Protein AF-A0A0P9CL71-F1 (afdb_monomer_lite)

Organism: NCBI:txid507754

pLDDT: mean 86.32, std 13.08, range [35.41, 97.75]

Radius of gyration: 14.25 Å; chains: 1; bounding box: 49×33×29 Å

Structure (mmCIF, N/CA/C/O backbone):
data_AF-A0A0P9CL71-F1
#
_entry.id   AF-A0A0P9CL71-F1
#
loop_
_atom_site.group_PDB
_atom_site.id
_atom_site.type_symbol
_atom_site.label_atom_id
_atom_site.label_alt_id
_atom_site.label_comp_id
_atom_site.label_asym_id
_atom_site.label_entity_id
_atom_site.label_seq_id
_atom_site.pdbx_PDB_ins_code
_atom_site.Cartn_x
_atom_site.Cartn_y
_atom_site.Cartn_z
_atom_site.occupancy
_atom_site.B_iso_or_equiv
_atom_site.auth_seq_id
_atom_site.auth_comp_id
_atom_site.auth_asym_id
_atom_site.auth_atom_id
_atom_site.pdbx_PDB_model_num
ATOM 1 N N . MET A 1 1 ? -34.242 3.258 6.862 1.00 45.97 1 MET A N 1
ATOM 2 C CA . MET A 1 1 ? -33.076 2.981 7.728 1.00 45.97 1 MET A CA 1
ATOM 3 C C . MET A 1 1 ? -32.015 2.271 6.907 1.00 45.97 1 MET A C 1
ATOM 5 O O . MET A 1 1 ? -32.294 1.187 6.418 1.00 45.97 1 MET A O 1
ATOM 9 N N . ASN A 1 2 ? -30.878 2.934 6.676 1.00 35.41 2 ASN A N 1
ATOM 10 C CA . ASN A 1 2 ? -29.517 2.375 6.681 1.00 35.41 2 ASN A CA 1
ATOM 11 C C . ASN A 1 2 ? -28.565 3.453 6.150 1.00 35.41 2 ASN A C 1
ATOM 13 O O . ASN A 1 2 ? -28.330 3.563 4.948 1.00 35.41 2 ASN A O 1
ATOM 17 N N . ASN A 1 3 ? -28.050 4.267 7.077 1.00 38.03 3 ASN A N 1
ATOM 18 C CA . ASN A 1 3 ? -26.877 5.102 6.848 1.00 38.03 3 ASN A CA 1
ATOM 19 C C . ASN A 1 3 ? -25.721 4.172 6.474 1.00 38.03 3 ASN A C 1
ATOM 21 O O . ASN A 1 3 ? -25.179 3.473 7.329 1.00 38.03 3 ASN A O 1
ATOM 25 N N . LYS A 1 4 ? -25.348 4.142 5.193 1.00 43.91 4 LYS A N 1
ATOM 26 C CA . LYS A 1 4 ? -24.021 3.674 4.804 1.00 43.91 4 LYS A CA 1
ATOM 27 C C . LYS A 1 4 ? -23.047 4.726 5.319 1.00 43.91 4 LYS A C 1
ATOM 29 O O . LYS A 1 4 ? -22.927 5.789 4.720 1.00 43.91 4 LYS A O 1
ATOM 34 N N . ASN A 1 5 ? -22.403 4.448 6.449 1.00 42.19 5 ASN A N 1
ATOM 35 C CA . ASN A 1 5 ? -21.201 5.167 6.845 1.00 42.19 5 ASN A CA 1
ATOM 36 C C . ASN A 1 5 ? -20.205 5.020 5.691 1.00 42.19 5 ASN A C 1
ATOM 38 O O . ASN A 1 5 ? -19.600 3.964 5.514 1.00 42.19 5 ASN A O 1
ATOM 42 N N . HIS A 1 6 ? -20.080 6.053 4.862 1.00 48.16 6 HIS A N 1
ATOM 43 C CA . HIS A 1 6 ? -18.881 6.230 4.066 1.00 48.16 6 HIS A CA 1
ATOM 44 C C . HIS A 1 6 ? -17.757 6.397 5.086 1.00 48.16 6 HIS A C 1
ATOM 46 O O . HIS A 1 6 ? -17.680 7.437 5.737 1.00 48.16 6 HIS A O 1
ATOM 52 N N . ASN A 1 7 ? -16.949 5.355 5.300 1.00 58.97 7 ASN A N 1
ATOM 53 C CA . ASN A 1 7 ? -15.698 5.515 6.033 1.00 58.97 7 ASN A CA 1
ATOM 54 C C . ASN A 1 7 ? -14.912 6.600 5.296 1.00 58.97 7 ASN A C 1
ATOM 56 O O . ASN A 1 7 ? -14.494 6.380 4.157 1.00 58.97 7 ASN A O 1
ATOM 60 N N . LEU A 1 8 ? -14.800 7.783 5.906 1.00 73.88 8 LEU A N 1
ATOM 61 C CA . LEU A 1 8 ? -13.924 8.828 5.399 1.00 73.88 8 LEU A CA 1
ATOM 62 C C . LEU A 1 8 ? -12.507 8.261 5.386 1.00 73.88 8 LEU A C 1
ATOM 64 O O . LEU A 1 8 ? -12.042 7.734 6.395 1.00 73.88 8 LEU A O 1
ATOM 68 N N . ILE A 1 9 ? -11.845 8.361 4.238 1.00 84.44 9 ILE A N 1
ATOM 69 C CA . ILE A 1 9 ? -10.422 8.060 4.125 1.00 84.44 9 ILE A CA 1
ATOM 70 C C . ILE A 1 9 ? -9.692 9.256 4.729 1.00 84.44 9 ILE A C 1
ATOM 72 O O . ILE A 1 9 ? -9.648 10.318 4.113 1.00 84.44 9 ILE A O 1
ATOM 76 N N . ASN A 1 10 ? -9.169 9.092 5.943 1.00 86.81 10 ASN A N 1
ATOM 77 C CA . ASN A 1 10 ? -8.429 10.137 6.651 1.00 86.81 10 ASN A CA 1
ATOM 78 C C . ASN A 1 10 ? -6.921 9.888 6.596 1.00 86.81 10 ASN A C 1
ATOM 80 O O . ASN A 1 10 ? -6.138 10.832 6.638 1.00 86.81 10 ASN A O 1
ATOM 84 N N . LYS A 1 11 ? -6.511 8.615 6.525 1.00 92.44 11 LYS A N 1
ATOM 85 C CA . LYS A 1 11 ? -5.101 8.226 6.453 1.00 92.44 11 LYS A CA 1
ATOM 86 C C . LYS A 1 11 ? -4.813 7.333 5.255 1.00 92.44 11 LYS A C 1
ATOM 88 O O . LYS A 1 11 ? -5.417 6.270 5.110 1.00 92.44 11 LYS A O 1
ATOM 93 N N . THR A 1 12 ? -3.830 7.730 4.451 1.00 93.12 12 THR A N 1
ATOM 94 C CA . THR A 1 12 ? -3.379 7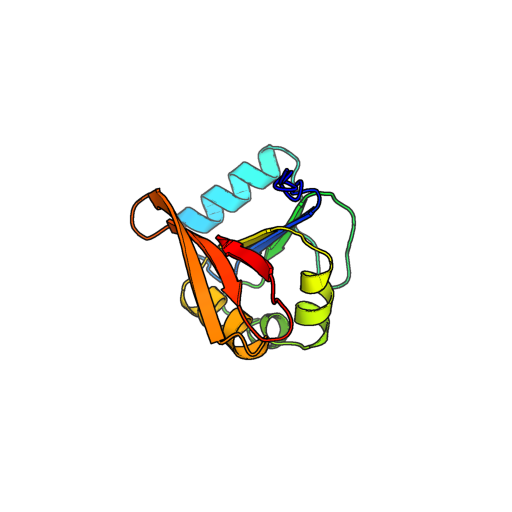.008 3.256 1.00 93.12 12 THR A CA 1
ATOM 95 C C . THR A 1 12 ? -1.921 6.575 3.383 1.00 93.12 12 THR A C 1
ATOM 97 O O . THR A 1 12 ? -1.049 7.387 3.683 1.00 93.12 12 THR A O 1
ATOM 100 N N . ALA A 1 13 ? -1.644 5.300 3.126 1.00 94.50 13 ALA A N 1
ATOM 101 C CA . ALA A 1 13 ? -0.287 4.795 2.951 1.00 94.50 13 ALA A CA 1
ATOM 102 C C . ALA A 1 13 ? -0.034 4.529 1.467 1.00 94.50 13 ALA A C 1
ATOM 104 O O . ALA A 1 13 ? -0.813 3.828 0.829 1.00 94.50 13 ALA A O 1
ATOM 105 N N . ILE A 1 14 ? 1.066 5.046 0.926 1.00 94.69 14 ILE A N 1
ATOM 106 C CA . ILE A 1 14 ? 1.516 4.765 -0.440 1.00 94.69 14 ILE A CA 1
ATOM 107 C C . ILE A 1 14 ? 2.758 3.884 -0.347 1.00 94.69 14 ILE A C 1
ATOM 109 O O . ILE A 1 14 ? 3.812 4.337 0.083 1.00 94.69 14 ILE A O 1
ATOM 113 N N . VAL A 1 15 ? 2.644 2.617 -0.726 1.00 94.12 15 VAL A N 1
ATOM 114 C CA . VAL A 1 15 ? 3.701 1.608 -0.629 1.00 94.12 15 VAL A CA 1
ATOM 115 C C . VAL A 1 15 ? 4.292 1.352 -2.007 1.00 94.12 15 VAL A C 1
ATOM 117 O O . VAL A 1 15 ? 3.595 0.928 -2.926 1.00 94.12 15 VAL A O 1
ATOM 120 N N . ILE A 1 16 ? 5.592 1.587 -2.159 1.00 91.94 16 ILE A N 1
ATOM 121 C CA . ILE A 1 16 ? 6.274 1.516 -3.450 1.00 91.94 16 ILE A CA 1
ATOM 122 C C . ILE A 1 16 ? 7.488 0.594 -3.347 1.00 91.94 16 ILE A C 1
ATOM 124 O O . ILE A 1 16 ? 8.452 0.893 -2.636 1.00 91.94 16 ILE A O 1
ATOM 128 N N . GLY A 1 17 ? 7.453 -0.521 -4.080 1.00 89.38 17 GLY A N 1
ATOM 129 C CA . GLY A 1 17 ? 8.562 -1.482 -4.146 1.00 89.38 17 GLY A CA 1
ATOM 130 C C . GLY A 1 17 ? 9.231 -1.596 -5.518 1.00 89.38 17 GLY A C 1
ATOM 131 O O . GLY A 1 17 ? 10.158 -2.385 -5.674 1.00 89.38 17 GLY A O 1
ATOM 132 N N . THR A 1 18 ? 8.795 -0.815 -6.510 1.00 85.88 18 THR A N 1
ATOM 133 C CA . THR A 1 18 ? 9.349 -0.836 -7.872 1.00 85.88 18 THR A CA 1
ATOM 134 C C . THR A 1 18 ? 10.171 0.413 -8.193 1.00 85.88 18 THR A C 1
ATOM 136 O O . THR A 1 18 ? 9.916 1.495 -7.663 1.00 85.88 18 THR A O 1
ATOM 139 N N . ASN A 1 19 ? 11.133 0.252 -9.105 1.00 87.19 19 ASN A N 1
ATOM 140 C CA . ASN A 1 19 ? 12.046 1.299 -9.573 1.00 87.19 19 ASN A CA 1
ATOM 141 C C . ASN A 1 19 ? 11.843 1.617 -11.066 1.00 87.19 19 ASN A C 1
ATOM 143 O O . ASN A 1 19 ? 12.771 2.078 -11.730 1.00 87.19 19 ASN A O 1
ATOM 147 N N . THR A 1 20 ? 10.663 1.328 -11.624 1.00 87.88 20 THR A N 1
ATOM 148 C CA . THR A 1 20 ? 10.367 1.702 -13.015 1.00 87.88 20 THR A CA 1
ATOM 149 C C . THR A 1 20 ? 10.416 3.215 -13.186 1.00 87.88 20 THR A C 1
ATOM 151 O O . THR A 1 20 ? 10.111 3.969 -12.257 1.00 87.88 20 THR A O 1
ATOM 154 N N . TYR A 1 21 ? 10.790 3.665 -14.383 1.00 89.88 21 TYR A N 1
ATOM 155 C CA . TYR A 1 21 ? 10.885 5.089 -14.694 1.00 89.88 21 TYR A CA 1
ATOM 156 C C . TYR A 1 21 ? 9.565 5.817 -14.400 1.00 89.88 21 TYR A C 1
ATOM 158 O O . TYR A 1 21 ? 9.558 6.866 -13.761 1.00 89.88 21 TYR A O 1
ATOM 166 N N . GLU A 1 22 ? 8.441 5.211 -14.771 1.00 90.25 22 GLU A N 1
ATOM 167 C CA . GLU A 1 22 ? 7.096 5.731 -14.543 1.00 90.25 22 GLU A CA 1
ATOM 168 C C . GLU A 1 22 ? 6.811 5.920 -13.049 1.00 90.25 22 GLU A C 1
ATOM 170 O O . GLU A 1 22 ? 6.303 6.964 -12.641 1.00 90.25 22 GLU A O 1
ATOM 175 N N . THR A 1 23 ? 7.192 4.948 -12.216 1.00 89.75 23 THR A N 1
ATOM 176 C CA . THR A 1 23 ? 7.006 5.029 -10.761 1.00 89.75 23 THR A CA 1
ATOM 177 C C . THR A 1 23 ? 7.887 6.112 -10.150 1.00 89.75 23 THR A C 1
ATOM 179 O O . THR A 1 23 ? 7.436 6.867 -9.290 1.00 89.75 23 THR A O 1
ATOM 182 N N . LEU A 1 24 ? 9.131 6.248 -10.616 1.00 90.25 24 LEU A N 1
ATOM 183 C CA . LEU A 1 24 ? 10.024 7.318 -10.170 1.00 90.25 24 LEU A CA 1
ATOM 184 C C . LEU A 1 24 ? 9.477 8.701 -10.546 1.00 90.25 24 LEU A C 1
ATOM 186 O O . LEU A 1 24 ? 9.547 9.622 -9.735 1.00 90.25 24 LEU A O 1
ATOM 190 N N . MET A 1 25 ? 8.871 8.841 -11.727 1.00 92.62 25 MET A N 1
ATOM 191 C CA . MET A 1 25 ? 8.194 10.075 -12.134 1.00 92.62 25 MET A CA 1
ATOM 192 C C . MET A 1 25 ? 6.958 10.369 -11.273 1.00 92.62 25 MET A C 1
ATOM 194 O O . MET A 1 25 ? 6.744 11.520 -10.893 1.00 92.62 25 MET A O 1
ATOM 198 N N . GLN A 1 26 ? 6.178 9.348 -10.902 1.00 90.31 26 GLN A N 1
ATOM 199 C CA . GLN A 1 26 ? 5.054 9.494 -9.968 1.00 90.31 26 GLN A CA 1
ATOM 200 C C . GLN A 1 26 ? 5.527 9.942 -8.578 1.00 90.31 26 GLN A C 1
ATOM 202 O O . GLN A 1 26 ? 4.959 10.877 -8.013 1.00 90.31 26 GLN A O 1
ATOM 207 N N . ILE A 1 27 ? 6.595 9.331 -8.050 1.00 90.00 27 ILE A N 1
ATOM 208 C CA . ILE A 1 27 ? 7.239 9.748 -6.795 1.00 90.00 27 ILE A CA 1
ATOM 209 C C . ILE A 1 27 ? 7.694 11.199 -6.891 1.00 90.00 27 ILE A C 1
ATOM 211 O O . ILE A 1 27 ? 7.358 12.005 -6.028 1.00 90.00 27 ILE A O 1
ATOM 215 N N . HIS A 1 28 ? 8.428 11.548 -7.946 1.00 90.50 28 HIS A N 1
ATOM 216 C CA . HIS A 1 28 ? 8.934 12.900 -8.133 1.00 90.50 28 HIS A CA 1
ATOM 217 C C . HIS A 1 28 ? 7.798 13.929 -8.153 1.00 90.50 28 HIS A C 1
ATOM 219 O O . HIS A 1 28 ? 7.859 14.928 -7.439 1.00 90.50 28 HIS A O 1
ATOM 225 N N . HIS A 1 29 ? 6.724 13.650 -8.894 1.00 92.44 29 HIS A N 1
ATOM 226 C CA . HIS A 1 29 ? 5.543 14.504 -8.924 1.00 92.44 29 HIS A CA 1
ATOM 227 C C . HIS A 1 29 ? 4.889 14.642 -7.538 1.00 92.44 29 HIS A C 1
ATOM 229 O O . HIS A 1 29 ? 4.543 15.750 -7.134 1.00 92.44 29 HIS A O 1
ATOM 235 N N . MET A 1 30 ? 4.751 13.552 -6.776 1.00 90.56 30 MET A N 1
ATOM 236 C CA . MET A 1 30 ? 4.220 13.595 -5.406 1.00 90.56 30 MET A CA 1
ATOM 237 C C . MET A 1 30 ? 5.073 14.475 -4.481 1.00 90.56 30 MET A C 1
ATOM 239 O O . MET A 1 30 ? 4.530 15.303 -3.748 1.00 90.56 30 MET A O 1
ATOM 243 N N . LEU A 1 31 ? 6.400 14.349 -4.557 1.00 89.69 31 LEU A N 1
ATOM 244 C CA . LEU A 1 31 ? 7.337 15.153 -3.768 1.00 89.69 31 LEU A CA 1
ATOM 245 C C . LEU A 1 31 ? 7.254 16.648 -4.112 1.00 89.69 31 LEU A C 1
ATOM 247 O O . LEU A 1 31 ? 7.264 17.486 -3.212 1.00 89.69 31 LEU A O 1
ATOM 251 N N . LEU A 1 32 ? 7.113 16.994 -5.398 1.00 91.00 32 LEU A N 1
ATOM 252 C CA . LEU A 1 32 ? 6.905 18.381 -5.837 1.00 91.00 32 LEU A CA 1
ATOM 253 C C . LEU A 1 32 ? 5.605 18.991 -5.291 1.00 91.00 32 LEU A C 1
ATOM 255 O O . LEU A 1 32 ? 5.533 20.202 -5.102 1.00 91.00 32 LEU A O 1
ATOM 259 N N . ASN A 1 33 ? 4.600 18.161 -4.999 1.00 88.94 33 ASN A N 1
ATOM 260 C CA . ASN A 1 33 ? 3.333 18.577 -4.392 1.00 88.94 33 ASN A CA 1
ATOM 261 C C . ASN A 1 33 ? 3.364 18.555 -2.849 1.00 88.94 33 ASN A C 1
ATOM 263 O O . ASN A 1 33 ? 2.326 18.690 -2.206 1.00 88.94 33 ASN A O 1
ATOM 267 N N . GLY A 1 34 ? 4.546 18.4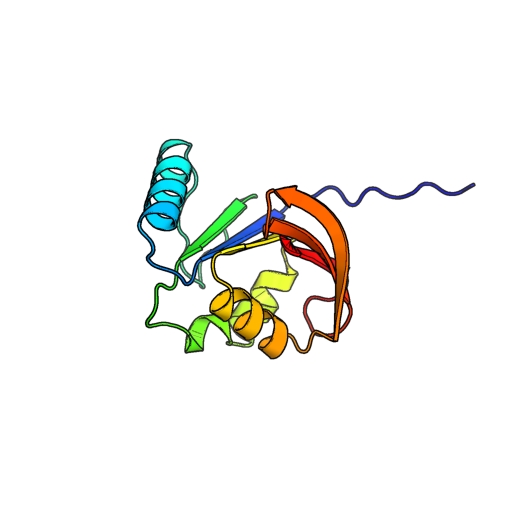04 -2.241 1.00 84.88 34 GLY A N 1
ATOM 268 C CA . GLY A 1 34 ? 4.744 18.533 -0.796 1.00 84.88 34 GLY A CA 1
ATOM 269 C C . GLY A 1 34 ? 4.573 17.244 0.008 1.00 84.88 34 GLY A C 1
ATOM 270 O O . GLY A 1 34 ? 4.722 17.284 1.232 1.00 84.88 34 GLY A O 1
ATOM 271 N N . LEU A 1 35 ? 4.313 16.103 -0.644 1.00 85.56 35 LEU A N 1
ATOM 272 C CA . LEU A 1 35 ? 4.368 14.802 0.025 1.00 85.56 35 LEU A CA 1
ATOM 273 C C . LEU A 1 35 ? 5.818 14.444 0.371 1.00 85.56 35 LEU A C 1
ATOM 275 O O . LEU A 1 35 ? 6.764 14.910 -0.265 1.00 85.56 35 LEU A O 1
ATOM 279 N N . LYS A 1 36 ? 6.002 13.608 1.394 1.00 83.06 36 LYS A N 1
ATOM 280 C CA . LYS A 1 36 ? 7.323 13.176 1.860 1.00 83.06 36 LYS A CA 1
ATOM 281 C C . LYS A 1 36 ? 7.429 11.656 1.829 1.00 83.06 36 LYS A C 1
ATOM 283 O O . LYS A 1 36 ? 6.443 10.947 2.013 1.00 83.06 36 LYS A O 1
ATOM 288 N N . ILE A 1 37 ? 8.643 11.168 1.577 1.00 82.12 37 ILE A N 1
ATOM 289 C CA . ILE A 1 37 ? 8.988 9.759 1.775 1.00 82.12 37 ILE A CA 1
ATOM 290 C C . ILE A 1 37 ? 9.363 9.581 3.243 1.00 82.12 37 ILE A C 1
ATOM 292 O O . ILE A 1 37 ? 10.186 10.327 3.773 1.00 82.12 37 ILE A O 1
ATOM 296 N N . HIS A 1 38 ? 8.757 8.587 3.876 1.00 79.38 38 HIS A N 1
ATOM 297 C CA . HIS A 1 38 ? 8.930 8.259 5.279 1.00 79.38 38 HIS A CA 1
ATOM 298 C C . HIS A 1 38 ? 9.711 6.961 5.425 1.00 79.38 38 HIS A C 1
ATOM 300 O O . HIS A 1 38 ? 9.532 6.011 4.655 1.00 79.38 38 HIS A O 1
ATOM 306 N N . ASN A 1 39 ? 10.547 6.893 6.459 1.00 73.81 39 ASN A N 1
ATOM 307 C CA . ASN A 1 39 ? 11.051 5.604 6.903 1.00 73.81 39 ASN A CA 1
ATOM 308 C C . ASN A 1 39 ? 9.930 4.824 7.595 1.00 73.81 39 ASN A C 1
ATOM 310 O O . ASN A 1 39 ? 8.931 5.377 8.060 1.00 73.81 39 ASN A O 1
ATOM 314 N N . ILE A 1 40 ? 10.121 3.515 7.738 1.00 70.44 40 ILE A N 1
ATOM 315 C CA . ILE A 1 40 ? 9.180 2.640 8.455 1.00 70.44 40 ILE A CA 1
ATOM 316 C C . ILE A 1 40 ? 8.962 3.112 9.899 1.00 70.44 40 ILE A C 1
ATOM 318 O O . ILE A 1 40 ? 7.877 2.923 10.437 1.00 70.44 40 ILE A O 1
ATOM 322 N N . SER A 1 41 ? 9.944 3.770 10.516 1.00 69.19 41 SER A N 1
ATOM 323 C CA . SER A 1 41 ? 9.839 4.334 11.866 1.00 69.19 41 SER A CA 1
ATOM 324 C C . SER A 1 41 ? 8.990 5.604 11.960 1.00 69.19 41 SER A C 1
ATOM 326 O O . SER A 1 41 ? 8.545 5.944 13.052 1.00 69.19 41 SER A O 1
ATOM 328 N N . ASP A 1 42 ? 8.749 6.301 10.849 1.00 70.50 42 ASP A N 1
ATOM 329 C CA . ASP A 1 42 ? 8.241 7.674 10.877 1.00 70.50 42 ASP A CA 1
ATOM 330 C C . ASP A 1 42 ? 6.738 7.682 10.562 1.00 70.50 42 ASP A C 1
ATOM 332 O O . ASP A 1 42 ? 6.326 7.176 9.522 1.00 70.50 42 ASP A O 1
ATOM 336 N N . GLU A 1 43 ? 5.895 8.224 11.441 1.00 63.38 43 GLU A N 1
ATOM 337 C CA . GLU A 1 43 ? 4.466 8.476 11.175 1.00 63.38 43 GLU A CA 1
ATOM 338 C C . GLU A 1 43 ? 4.201 9.952 11.408 1.00 63.38 43 GLU A C 1
ATOM 340 O O . GLU A 1 43 ? 4.253 10.398 12.556 1.00 63.38 43 GLU A O 1
ATOM 345 N N . THR A 1 44 ? 3.964 10.731 10.353 1.00 63.91 44 THR A N 1
ATOM 346 C CA . THR A 1 44 ? 3.823 12.182 10.542 1.00 63.91 44 THR A CA 1
ATOM 347 C C . THR A 1 44 ? 2.675 12.827 9.774 1.00 63.91 44 THR A C 1
ATOM 349 O O . THR A 1 44 ? 2.368 13.977 10.088 1.00 63.91 44 THR A O 1
ATOM 352 N N . GLY A 1 45 ? 1.996 12.130 8.851 1.00 70.25 45 GLY A N 1
ATOM 353 C CA . GLY A 1 45 ? 0.979 12.747 7.994 1.00 70.25 45 GLY A CA 1
ATOM 354 C C . GLY A 1 45 ? -0.382 12.050 7.898 1.00 70.25 45 GLY A C 1
ATOM 355 O O . GLY A 1 45 ? -0.627 10.962 8.419 1.00 70.25 45 GLY A O 1
ATOM 356 N N . GLU A 1 46 ? -1.289 12.721 7.182 1.00 86.06 46 GLU A N 1
ATOM 357 C CA . GLU A 1 46 ? -2.516 12.138 6.616 1.00 86.06 46 GLU A CA 1
ATOM 358 C C . GLU A 1 46 ? -2.200 11.235 5.414 1.00 86.06 46 GLU A C 1
ATOM 360 O O . GLU A 1 46 ? -2.953 10.320 5.094 1.00 86.06 46 GLU A O 1
ATOM 365 N N . THR A 1 47 ? -1.077 11.473 4.733 1.00 89.12 47 THR A N 1
ATOM 366 C CA . THR A 1 47 ? -0.583 10.645 3.629 1.00 89.12 47 THR A CA 1
ATOM 367 C C . THR A 1 47 ? 0.907 10.405 3.805 1.00 89.12 47 THR A C 1
ATOM 369 O O . THR A 1 47 ? 1.677 11.363 3.806 1.00 89.12 47 THR A O 1
ATOM 372 N N . ASP A 1 48 ? 1.307 9.139 3.908 1.00 89.69 48 ASP A N 1
ATOM 373 C CA . ASP A 1 48 ? 2.707 8.744 4.069 1.00 89.69 48 ASP A CA 1
ATOM 374 C C . ASP A 1 48 ? 3.159 7.870 2.886 1.00 89.69 48 ASP A C 1
ATOM 376 O O . ASP A 1 48 ? 2.487 6.901 2.524 1.00 89.69 48 ASP A O 1
ATOM 380 N N . ILE A 1 49 ? 4.314 8.190 2.289 1.00 90.38 49 ILE A N 1
ATOM 381 C CA . ILE A 1 49 ? 4.935 7.395 1.219 1.00 90.38 49 ILE A CA 1
ATOM 382 C C . ILE A 1 49 ? 6.041 6.507 1.797 1.00 90.38 49 ILE A C 1
ATOM 384 O O . ILE A 1 49 ? 7.006 7.005 2.371 1.00 90.38 49 ILE A O 1
ATOM 388 N N . TYR A 1 50 ? 5.955 5.200 1.567 1.00 90.56 50 TYR A N 1
ATOM 389 C CA . TYR A 1 50 ? 6.958 4.200 1.920 1.00 90.56 50 TYR A CA 1
ATOM 390 C C . TYR A 1 50 ? 7.620 3.645 0.664 1.00 90.56 50 TYR A C 1
ATOM 392 O O . TYR A 1 50 ? 7.025 2.858 -0.073 1.00 90.56 50 TYR A O 1
ATOM 400 N N . TYR A 1 51 ? 8.869 4.039 0.432 1.00 89.25 51 TYR A N 1
ATOM 401 C CA . TYR A 1 51 ? 9.655 3.581 -0.708 1.00 89.25 51 TYR A CA 1
ATOM 402 C C . TYR A 1 51 ? 10.728 2.589 -0.256 1.00 89.25 51 TYR A C 1
ATOM 404 O O . TYR A 1 51 ? 11.629 2.935 0.505 1.00 89.25 51 TYR A O 1
ATOM 412 N N . PHE A 1 52 ? 10.634 1.350 -0.732 1.00 83.56 52 PHE A N 1
ATOM 413 C CA . PHE A 1 52 ? 11.551 0.267 -0.359 1.00 83.56 52 PHE A CA 1
ATOM 414 C C . PHE A 1 52 ? 12.579 -0.043 -1.453 1.00 83.56 52 PHE A C 1
ATOM 416 O O . PHE A 1 52 ? 13.648 -0.586 -1.163 1.00 83.56 52 PHE A O 1
ATOM 423 N N . GLY A 1 53 ? 12.265 0.300 -2.704 1.00 73.56 53 GLY A N 1
ATOM 424 C CA . GLY A 1 53 ? 12.984 -0.181 -3.881 1.00 73.5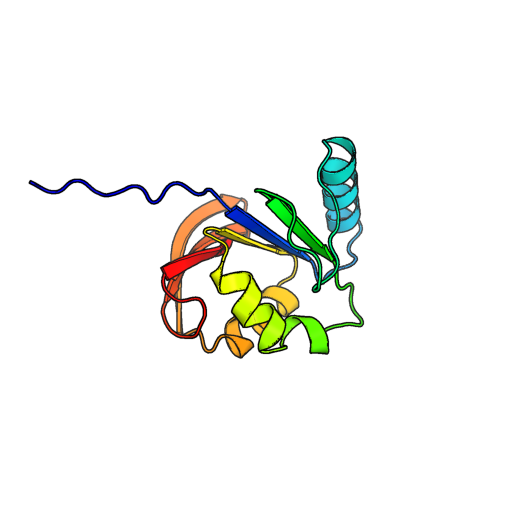6 53 GLY A CA 1
ATOM 425 C C . GLY A 1 53 ? 13.046 -1.714 -3.972 1.00 73.56 53 GLY A C 1
ATOM 426 O O . GLY A 1 53 ? 12.476 -2.438 -3.156 1.00 73.56 53 GLY A O 1
ATOM 427 N N . THR A 1 54 ? 13.790 -2.234 -4.949 1.00 67.94 54 THR A N 1
ATOM 428 C CA . THR A 1 54 ? 13.832 -3.677 -5.262 1.00 67.94 54 THR A CA 1
ATOM 429 C C . THR A 1 54 ? 14.567 -4.549 -4.237 1.00 67.94 54 THR A C 1
ATOM 431 O O . THR A 1 54 ? 14.533 -5.770 -4.353 1.00 67.94 54 THR A O 1
ATOM 434 N N . ASN A 1 55 ? 15.256 -3.967 -3.248 1.00 68.06 55 ASN A N 1
ATOM 435 C CA . ASN A 1 55 ? 16.201 -4.703 -2.393 1.00 68.06 55 ASN A CA 1
ATOM 436 C C . ASN A 1 55 ? 15.734 -4.879 -0.935 1.00 68.06 55 ASN A C 1
ATOM 438 O O . ASN A 1 55 ? 16.377 -5.608 -0.184 1.00 68.06 55 ASN A O 1
ATOM 442 N N . ASN A 1 56 ? 14.617 -4.264 -0.526 1.00 75.31 56 ASN A N 1
ATOM 443 C CA . ASN A 1 56 ? 14.147 -4.268 0.871 1.00 75.31 56 ASN A CA 1
ATOM 444 C C . ASN A 1 56 ? 12.830 -5.033 1.094 1.00 75.31 56 ASN A C 1
ATOM 446 O O . ASN A 1 56 ? 12.038 -4.691 1.972 1.00 75.31 56 ASN A O 1
ATOM 450 N N . TRP A 1 57 ? 12.619 -6.128 0.362 1.00 73.12 57 TRP A N 1
ATOM 451 C CA . TRP A 1 57 ? 11.437 -6.995 0.490 1.00 73.12 57 TRP A CA 1
ATOM 452 C C . TRP A 1 57 ? 11.167 -7.496 1.912 1.00 73.12 57 TRP A C 1
ATOM 454 O O . TRP A 1 57 ? 10.016 -7.593 2.332 1.00 73.12 57 TRP A O 1
ATOM 464 N N . ARG A 1 58 ? 12.221 -7.763 2.696 1.00 76.50 58 ARG A N 1
ATOM 465 C CA . ARG A 1 58 ? 12.079 -8.194 4.099 1.00 76.50 58 ARG A CA 1
ATOM 466 C C . ARG A 1 58 ? 11.320 -7.183 4.953 1.00 76.50 58 ARG A C 1
ATOM 468 O O . ARG A 1 58 ? 10.579 -7.581 5.844 1.00 76.50 58 ARG A O 1
ATOM 475 N N . ASN A 1 59 ? 11.490 -5.898 4.668 1.00 81.50 59 ASN A N 1
ATOM 476 C CA . ASN A 1 59 ? 10.876 -4.837 5.448 1.00 81.50 59 ASN A CA 1
ATOM 477 C C . ASN A 1 59 ? 9.384 -4.686 5.121 1.00 81.50 59 ASN A C 1
ATOM 479 O O . ASN A 1 59 ? 8.588 -4.503 6.042 1.00 81.50 59 ASN A O 1
ATOM 483 N N . ILE A 1 60 ? 9.006 -4.850 3.845 1.00 83.81 60 ILE A N 1
ATOM 484 C CA . ILE A 1 60 ? 7.604 -4.855 3.383 1.00 83.81 60 ILE A CA 1
ATOM 485 C C . ILE A 1 60 ? 6.805 -5.975 4.067 1.00 83.81 60 ILE A C 1
ATOM 487 O O . ILE A 1 60 ? 5.642 -5.794 4.412 1.00 83.81 60 ILE A O 1
ATOM 491 N N . ASN A 1 61 ? 7.444 -7.118 4.309 1.00 86.12 61 ASN A N 1
ATOM 492 C CA . ASN A 1 61 ? 6.793 -8.307 4.865 1.00 86.12 61 ASN A CA 1
ATOM 493 C C . ASN A 1 61 ? 6.848 -8.378 6.395 1.00 86.12 61 ASN A C 1
ATOM 495 O O . ASN A 1 61 ? 6.395 -9.355 6.993 1.00 86.12 61 ASN A O 1
ATOM 499 N N . SER A 1 62 ? 7.465 -7.390 7.044 1.00 91.06 62 SER A N 1
ATOM 500 C CA . SER A 1 62 ? 7.627 -7.408 8.493 1.00 91.06 62 SER A CA 1
ATOM 501 C C . SER A 1 62 ? 6.280 -7.216 9.193 1.00 91.06 62 SER A C 1
ATOM 503 O O . SER A 1 62 ? 5.466 -6.382 8.793 1.00 91.06 62 SER A O 1
ATOM 505 N N . LYS A 1 63 ? 6.058 -7.951 10.291 1.00 90.56 63 LYS A N 1
ATOM 506 C CA . LYS A 1 63 ? 4.868 -7.760 11.137 1.00 90.56 63 LYS A CA 1
ATOM 507 C C . LYS A 1 63 ? 4.751 -6.324 11.641 1.00 90.56 63 LYS A C 1
ATOM 509 O O . LYS A 1 63 ? 3.640 -5.821 11.765 1.00 90.56 63 LYS A O 1
ATOM 514 N N . ASP A 1 64 ? 5.876 -5.658 11.884 1.00 90.94 64 ASP A N 1
ATOM 515 C CA . ASP A 1 64 ? 5.901 -4.259 12.308 1.00 90.94 64 ASP A CA 1
ATOM 516 C C . ASP A 1 64 ? 5.323 -3.339 11.232 1.00 90.94 64 ASP A C 1
ATOM 518 O O . ASP A 1 64 ? 4.476 -2.497 11.533 1.00 90.94 64 ASP A O 1
ATOM 522 N N . PHE A 1 65 ? 5.699 -3.543 9.967 1.00 92.25 65 PHE A N 1
ATOM 523 C CA . PHE A 1 65 ? 5.142 -2.766 8.865 1.00 92.25 65 PHE A CA 1
ATOM 524 C C . PHE A 1 65 ? 3.665 -3.091 8.611 1.00 92.25 65 PHE A C 1
ATOM 526 O O . PHE A 1 65 ? 2.863 -2.177 8.439 1.00 92.25 65 PHE A O 1
ATOM 533 N N . ILE A 1 66 ? 3.255 -4.360 8.683 1.00 94.75 66 ILE A N 1
ATOM 534 C CA . ILE A 1 66 ? 1.830 -4.722 8.589 1.00 94.75 66 ILE A CA 1
ATOM 535 C C . ILE A 1 66 ? 1.021 -4.076 9.724 1.00 94.75 66 ILE A C 1
ATOM 537 O O . ILE A 1 66 ? -0.021 -3.469 9.477 1.00 94.75 66 ILE A O 1
ATOM 541 N N . ASN A 1 67 ? 1.515 -4.123 10.963 1.00 93.19 67 ASN A N 1
ATOM 542 C CA . ASN A 1 67 ? 0.877 -3.461 12.103 1.00 93.19 67 ASN A CA 1
ATOM 543 C C . ASN A 1 67 ? 0.802 -1.944 11.929 1.00 93.19 67 ASN A C 1
ATOM 545 O O . ASN A 1 67 ? -0.175 -1.324 12.347 1.00 93.19 67 ASN A O 1
ATOM 549 N N . LYS A 1 68 ? 1.803 -1.347 11.282 1.00 91.88 68 LYS A N 1
ATOM 550 C CA . LYS A 1 68 ? 1.779 0.061 10.903 1.00 91.88 68 LYS A CA 1
ATOM 551 C C . LYS A 1 68 ? 0.657 0.360 9.909 1.00 91.88 68 LYS A C 1
ATOM 553 O O . LYS A 1 68 ? -0.122 1.286 10.127 1.00 91.88 68 LYS A O 1
ATOM 558 N N . LEU A 1 69 ? 0.511 -0.460 8.869 1.00 94.12 69 LEU A N 1
ATOM 559 C CA . LEU A 1 69 ? -0.521 -0.292 7.841 1.00 94.12 69 LEU A CA 1
ATOM 560 C C . LEU A 1 69 ? -1.956 -0.375 8.392 1.00 94.12 69 LEU A C 1
ATOM 562 O O . LEU A 1 69 ? -2.855 0.271 7.854 1.00 94.12 69 LEU A O 1
ATOM 566 N N . LYS A 1 70 ? -2.178 -1.060 9.523 1.00 93.94 70 LYS A N 1
ATOM 567 C CA . LYS A 1 70 ? -3.485 -1.095 10.214 1.00 93.94 70 LYS A CA 1
ATOM 568 C C . LYS A 1 70 ? -4.010 0.291 10.608 1.00 93.94 70 LYS A C 1
ATOM 570 O O . LYS A 1 70 ? -5.221 0.455 10.769 1.00 93.94 70 LYS A O 1
ATOM 575 N N . LYS A 1 71 ? -3.127 1.282 10.762 1.00 92.44 71 LYS A N 1
ATOM 576 C CA . LYS A 1 71 ? -3.473 2.662 11.139 1.00 92.44 71 LYS A CA 1
ATOM 577 C C . LYS A 1 71 ? -4.020 3.503 9.983 1.00 92.44 71 LYS A C 1
ATOM 579 O O . LYS A 1 71 ? -4.513 4.599 10.235 1.00 92.44 71 LYS A O 1
ATOM 584 N N . TYR A 1 72 ? -3.917 3.015 8.750 1.00 94.44 72 TYR A N 1
ATOM 585 C CA . TYR A 1 72 ? -4.379 3.709 7.550 1.00 94.44 72 TYR A CA 1
ATOM 586 C C . TYR A 1 72 ? -5.754 3.203 7.134 1.00 94.44 72 TYR A C 1
ATOM 588 O O . TYR A 1 72 ? -6.121 2.068 7.436 1.00 94.44 72 TYR A O 1
ATOM 596 N N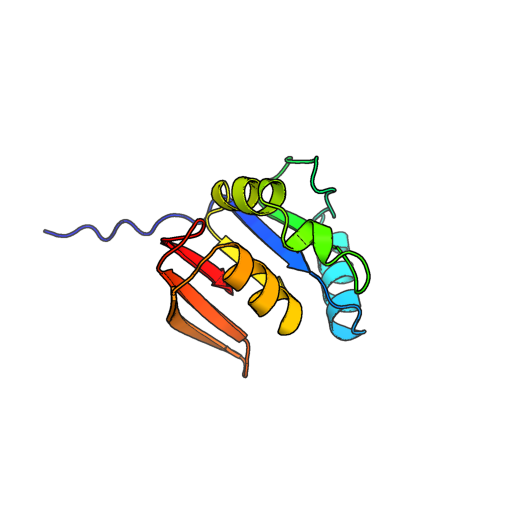 . ASP A 1 73 ? -6.519 4.039 6.447 1.00 94.00 73 ASP A N 1
ATOM 597 C CA . ASP A 1 73 ? -7.824 3.682 5.888 1.00 94.00 73 ASP A CA 1
ATOM 598 C C . ASP A 1 73 ? -7.676 3.157 4.454 1.00 94.00 73 ASP A C 1
ATOM 600 O O . ASP A 1 73 ? -8.380 2.229 4.049 1.00 94.00 73 ASP A O 1
ATOM 604 N N . LEU A 1 74 ? -6.722 3.739 3.718 1.00 95.38 74 LEU A N 1
ATOM 605 C CA . LEU A 1 74 ? -6.386 3.422 2.336 1.00 95.38 74 LEU A CA 1
ATOM 606 C C . LEU A 1 74 ? -4.909 3.041 2.210 1.00 95.38 74 LEU A C 1
ATOM 608 O O . LEU A 1 74 ? -4.029 3.727 2.733 1.00 95.38 74 LEU A O 1
ATOM 612 N N . ILE A 1 75 ? -4.646 1.978 1.457 1.00 96.56 75 ILE A N 1
ATOM 613 C CA . ILE A 1 75 ? -3.305 1.525 1.097 1.00 96.56 75 ILE A CA 1
ATOM 614 C C . ILE A 1 75 ? -3.200 1.526 -0.430 1.00 96.56 75 ILE A C 1
ATOM 616 O O . ILE A 1 75 ? -3.910 0.790 -1.102 1.00 96.56 75 ILE A O 1
ATOM 620 N N . ILE A 1 76 ? -2.320 2.347 -0.985 1.00 95.50 76 ILE A N 1
ATOM 621 C CA . ILE A 1 76 ? -2.008 2.376 -2.416 1.00 95.50 76 ILE A CA 1
ATOM 622 C C . ILE A 1 76 ? -0.710 1.605 -2.612 1.00 95.50 76 ILE A C 1
ATOM 624 O O . ILE A 1 76 ? 0.284 1.941 -1.970 1.00 95.50 76 ILE A O 1
ATOM 628 N N . ILE A 1 77 ? -0.688 0.592 -3.475 1.00 94.38 77 ILE A N 1
ATOM 629 C CA . ILE A 1 77 ? 0.488 -0.257 -3.675 1.00 94.38 77 ILE A CA 1
ATOM 630 C C . ILE A 1 77 ? 0.956 -0.190 -5.128 1.00 94.38 77 ILE A C 1
ATOM 632 O O . ILE A 1 77 ? 0.243 -0.567 -6.052 1.00 94.38 77 ILE A O 1
ATOM 636 N N . SER A 1 78 ? 2.202 0.238 -5.339 1.00 91.56 78 SER A N 1
ATOM 637 C CA . SER A 1 78 ? 2.837 0.224 -6.659 1.00 91.56 78 SER A CA 1
ATOM 638 C C . SER A 1 78 ? 3.792 -0.964 -6.803 1.00 91.56 78 SER A C 1
ATOM 640 O O . SER A 1 78 ? 4.804 -1.059 -6.098 1.00 91.56 78 SER A O 1
ATOM 642 N N . GLY A 1 79 ? 3.464 -1.853 -7.748 1.00 89.00 79 GLY A N 1
ATOM 643 C CA . GLY A 1 79 ? 4.215 -3.062 -8.098 1.00 89.00 79 GLY A CA 1
ATOM 644 C C . GLY A 1 79 ? 3.448 -4.349 -7.773 1.00 89.00 79 GLY A C 1
ATOM 645 O O . GLY A 1 79 ? 3.029 -4.555 -6.638 1.00 89.00 79 GLY A O 1
ATOM 646 N N . GLY A 1 80 ? 3.293 -5.246 -8.755 1.00 89.25 80 GLY A N 1
ATOM 647 C CA . GLY A 1 80 ? 2.540 -6.498 -8.578 1.00 89.25 80 GLY A CA 1
ATOM 648 C C . GLY A 1 80 ? 3.158 -7.438 -7.540 1.00 89.25 80 GLY A C 1
ATOM 649 O O . GLY A 1 80 ? 2.454 -7.971 -6.686 1.00 89.25 80 GLY A O 1
ATOM 650 N N . GLU A 1 81 ? 4.485 -7.578 -7.551 1.00 89.62 81 GLU A N 1
ATOM 651 C CA . GLU A 1 81 ? 5.218 -8.340 -6.531 1.00 89.62 81 GLU A CA 1
ATOM 652 C C . GLU A 1 81 ? 5.094 -7.689 -5.145 1.00 89.62 81 GLU A C 1
ATOM 654 O O . GLU A 1 81 ? 4.918 -8.388 -4.151 1.00 89.62 81 GLU A O 1
ATOM 659 N N . THR A 1 82 ? 5.111 -6.351 -5.073 1.00 91.75 82 THR A N 1
ATOM 660 C CA . THR A 1 82 ? 4.921 -5.576 -3.833 1.00 91.75 82 THR A CA 1
ATOM 661 C C . THR A 1 82 ? 3.545 -5.816 -3.242 1.00 91.75 82 THR A C 1
ATOM 663 O O . THR A 1 82 ? 3.446 -6.154 -2.063 1.00 91.75 82 THR A O 1
ATOM 666 N N . ALA A 1 83 ? 2.502 -5.720 -4.067 1.00 93.25 83 ALA A N 1
ATOM 667 C CA . ALA A 1 83 ? 1.134 -6.004 -3.666 1.00 93.25 83 ALA A CA 1
ATOM 668 C C . ALA A 1 83 ? 0.986 -7.449 -3.188 1.00 93.25 83 ALA A C 1
ATOM 670 O O . ALA A 1 83 ? 0.508 -7.673 -2.080 1.00 93.25 83 ALA A O 1
ATOM 671 N N . PHE A 1 84 ? 1.456 -8.423 -3.972 1.00 92.19 84 PHE A N 1
ATOM 672 C CA . PHE A 1 84 ? 1.360 -9.831 -3.597 1.00 92.19 84 PHE A CA 1
ATOM 673 C C . PHE A 1 84 ? 2.084 -10.124 -2.281 1.00 92.19 84 PHE A C 1
ATOM 675 O O . PHE A 1 84 ? 1.505 -10.734 -1.387 1.00 92.19 84 PHE A O 1
ATOM 682 N N . SER A 1 85 ? 3.325 -9.657 -2.141 1.00 92.38 85 SER A N 1
ATOM 683 C CA . SER A 1 85 ? 4.154 -9.909 -0.965 1.00 92.38 85 SER A CA 1
ATOM 684 C C . SER A 1 85 ? 3.529 -9.321 0.304 1.00 92.38 85 SER A C 1
ATOM 686 O O . SER A 1 85 ? 3.338 -10.041 1.282 1.00 92.38 85 SER A O 1
ATOM 688 N N . LEU A 1 86 ? 3.131 -8.045 0.265 1.00 94.88 86 LEU A N 1
ATOM 689 C CA . LEU A 1 86 ? 2.508 -7.348 1.392 1.00 94.88 86 LEU A CA 1
ATOM 690 C C . LEU A 1 86 ? 1.178 -7.989 1.795 1.00 94.88 86 LEU A C 1
ATOM 692 O O . LEU A 1 86 ? 0.956 -8.276 2.971 1.00 94.88 86 LEU A O 1
ATOM 696 N N . LEU A 1 87 ? 0.299 -8.237 0.821 1.00 95.69 87 LEU A N 1
ATOM 697 C CA . LEU A 1 87 ? -1.017 -8.812 1.082 1.00 95.69 87 LEU A CA 1
ATOM 698 C C . LEU A 1 87 ? -0.891 -10.235 1.623 1.00 95.69 87 LEU A C 1
ATOM 700 O O . LEU A 1 87 ? -1.522 -10.559 2.630 1.00 95.69 87 LEU A O 1
ATOM 704 N N . ASN A 1 88 ? -0.031 -11.063 1.025 1.00 95.00 88 ASN A N 1
ATOM 705 C CA . ASN A 1 88 ? 0.211 -12.425 1.492 1.00 95.00 88 ASN A CA 1
ATOM 706 C C . ASN A 1 88 ? 0.790 -12.438 2.915 1.00 95.00 88 ASN A C 1
ATOM 708 O O . ASN A 1 88 ? 0.344 -13.224 3.745 1.00 95.00 88 ASN A O 1
ATOM 712 N N . SER A 1 89 ? 1.721 -11.531 3.234 1.00 95.19 89 SER A N 1
ATOM 713 C CA . SER A 1 89 ? 2.233 -11.358 4.601 1.00 95.19 89 SER A CA 1
ATOM 714 C C . SER A 1 89 ? 1.182 -10.870 5.596 1.00 95.19 89 SER A C 1
ATOM 716 O O . SER A 1 89 ? 1.318 -11.144 6.783 1.00 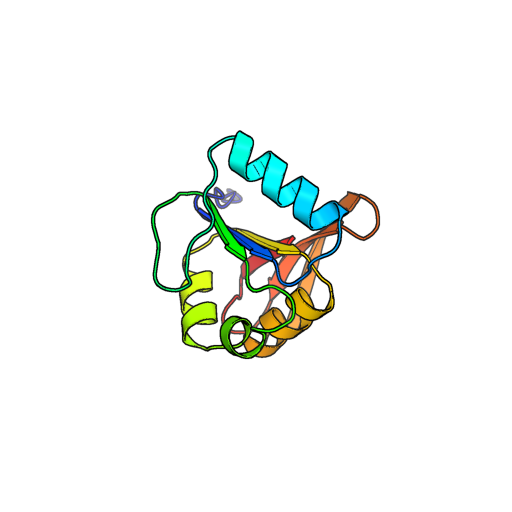95.19 89 SER A O 1
ATOM 718 N N . SER A 1 90 ? 0.136 -10.186 5.129 1.00 96.75 90 SER A N 1
ATOM 719 C CA . SER A 1 90 ? -1.018 -9.826 5.958 1.00 96.75 90 SER A CA 1
ATOM 720 C C . SER A 1 90 ? -2.046 -10.947 6.114 1.00 96.75 90 SER A C 1
ATOM 722 O O . SER A 1 90 ? -3.045 -10.734 6.788 1.00 96.75 90 SER A O 1
ATOM 724 N N . GLU A 1 91 ? -1.839 -12.115 5.496 1.00 97.38 91 GLU A N 1
ATOM 725 C CA . GLU A 1 91 ? -2.785 -13.243 5.507 1.00 97.38 91 GLU A CA 1
ATOM 726 C C . GLU A 1 91 ? -4.165 -12.902 4.908 1.00 97.38 91 GLU A C 1
ATOM 728 O O . GLU A 1 91 ? -5.200 -13.439 5.319 1.00 97.38 91 GLU A O 1
ATOM 733 N N . PHE A 1 92 ? -4.200 -11.997 3.921 1.00 97.38 92 PHE A N 1
ATOM 734 C CA . PHE A 1 92 ? -5.435 -11.689 3.201 1.00 97.38 92 PHE A CA 1
ATOM 735 C C . PHE A 1 92 ? -6.006 -12.939 2.511 1.00 97.38 92 PHE A C 1
ATOM 737 O O . PHE A 1 92 ? -5.275 -13.850 2.123 1.00 97.38 92 PHE A O 1
ATOM 744 N N . LYS A 1 93 ? -7.325 -12.975 2.312 1.00 97.56 93 LYS A N 1
ATOM 745 C CA . LYS A 1 93 ? -7.995 -14.073 1.595 1.00 97.56 93 LYS A CA 1
ATOM 746 C C . LYS A 1 93 ? -8.327 -13.694 0.162 1.00 97.56 93 LYS A C 1
ATOM 748 O O . LYS A 1 93 ? -8.109 -14.478 -0.755 1.00 97.56 93 LYS A O 1
ATOM 753 N N . PHE A 1 94 ? -8.905 -12.513 -0.025 1.00 96.69 94 PHE A N 1
ATOM 754 C CA . PHE A 1 94 ? -9.255 -11.984 -1.338 1.00 96.69 94 PHE A CA 1
ATOM 755 C C . PHE A 1 94 ? -9.452 -10.468 -1.278 1.00 96.69 94 PHE A C 1
ATOM 757 O O . PHE A 1 94 ? -9.613 -9.883 -0.206 1.00 96.69 94 PHE A O 1
ATOM 764 N N . ILE A 1 95 ? -9.481 -9.837 -2.451 1.00 96.00 95 ILE A N 1
ATOM 765 C CA . ILE A 1 95 ? -9.866 -8.434 -2.609 1.00 96.00 95 ILE A CA 1
ATOM 766 C C . ILE A 1 95 ? -11.251 -8.391 -3.245 1.00 96.00 95 ILE A C 1
ATOM 768 O O . ILE A 1 95 ? -11.473 -8.926 -4.333 1.00 96.00 95 ILE A O 1
ATOM 772 N N . LYS A 1 96 ? -12.196 -7.729 -2.576 1.00 96.00 96 LYS A N 1
ATOM 773 C CA . LYS A 1 96 ? -13.495 -7.414 -3.166 1.00 96.00 96 LYS A CA 1
ATOM 774 C C . LYS A 1 96 ? -13.337 -6.180 -4.047 1.00 96.00 96 LYS A C 1
ATOM 776 O O . LYS A 1 96 ? -13.245 -5.070 -3.529 1.00 96.00 96 LYS A O 1
ATOM 781 N N . ASN A 1 97 ? -13.313 -6.381 -5.360 1.00 92.81 97 ASN A N 1
ATOM 782 C CA . ASN A 1 97 ? -13.236 -5.291 -6.330 1.00 92.81 97 ASN A CA 1
ATOM 783 C C . ASN A 1 97 ? -14.420 -4.318 -6.164 1.00 92.81 97 ASN A C 1
ATOM 785 O O . ASN A 1 97 ? -15.565 -4.747 -5.995 1.00 92.81 97 ASN A O 1
ATOM 789 N N . MET A 1 98 ? -14.134 -3.019 -6.219 1.00 90.88 98 MET A N 1
ATOM 790 C CA . MET A 1 98 ? -15.128 -1.947 -6.172 1.00 90.88 98 MET A CA 1
ATOM 791 C C . MET A 1 98 ? -15.186 -1.170 -7.483 1.00 90.88 98 MET A C 1
ATOM 793 O O . MET A 1 98 ? -16.274 -0.939 -8.007 1.00 90.88 98 MET A O 1
ATOM 797 N N . GLN A 1 99 ? -14.031 -0.751 -7.998 1.00 87.94 99 GLN A N 1
ATOM 798 C CA . GLN A 1 99 ? -13.944 0.106 -9.174 1.00 87.94 99 GLN A CA 1
ATOM 799 C C . GLN A 1 99 ? -12.585 -0.053 -9.853 1.00 87.94 99 GLN A C 1
ATOM 801 O O . GLN A 1 99 ? -11.558 -0.138 -9.191 1.00 87.94 99 GLN A O 1
ATOM 806 N N . CYS A 1 100 ? -12.568 -0.027 -11.183 1.00 87.06 100 CYS A N 1
ATOM 807 C CA . CYS A 1 100 ? -11.347 0.086 -11.973 1.00 87.06 100 CYS A CA 1
ATOM 808 C C . CYS A 1 100 ? -11.206 1.535 -12.459 1.00 87.06 100 CYS A C 1
ATOM 810 O O . CYS A 1 100 ? -12.149 2.072 -13.043 1.00 87.06 100 CYS A O 1
ATOM 812 N N . PHE A 1 101 ? -10.068 2.175 -12.183 1.00 81.69 101 PHE A N 1
ATOM 813 C CA . PHE A 1 101 ? -9.813 3.565 -12.591 1.00 81.69 101 PHE A CA 1
ATOM 814 C C . PHE A 1 101 ? -9.175 3.640 -13.977 1.00 81.69 101 PHE A C 1
ATOM 816 O O . PHE A 1 101 ? -9.490 4.522 -14.769 1.00 81.69 101 PHE A O 1
ATOM 823 N N . MET A 1 102 ? -8.276 2.700 -14.258 1.00 85.44 102 MET A N 1
ATOM 824 C CA . MET A 1 102 ? -7.581 2.530 -15.531 1.00 85.44 102 MET A CA 1
ATOM 825 C C . MET A 1 102 ? -7.165 1.057 -15.666 1.00 85.44 102 MET A C 1
ATOM 827 O O . MET A 1 102 ? -7.164 0.345 -14.657 1.00 85.44 102 MET A O 1
ATOM 831 N N . PRO A 1 103 ? -6.823 0.564 -16.871 1.00 82.25 103 PRO A N 1
ATOM 832 C CA . PRO A 1 103 ? -6.404 -0.823 -17.045 1.00 82.25 103 PRO A CA 1
ATOM 833 C C . PRO A 1 103 ? -5.328 -1.222 -16.029 1.00 82.25 103 PRO A C 1
ATOM 835 O O . PRO A 1 103 ? -4.316 -0.539 -15.901 1.00 82.25 103 PRO A O 1
ATOM 838 N N . LEU A 1 104 ? -5.568 -2.326 -15.314 1.00 83.88 104 LEU A N 1
ATOM 839 C CA . LEU A 1 104 ? -4.676 -2.882 -14.284 1.00 83.88 104 LEU A CA 1
ATOM 840 C C . LEU A 1 104 ? -4.500 -2.026 -13.011 1.00 83.88 104 LEU A C 1
ATOM 842 O O . LEU A 1 104 ? -3.665 -2.364 -12.179 1.00 83.88 104 LEU A O 1
ATOM 846 N N . VAL A 1 105 ? -5.310 -0.979 -12.817 1.00 87.88 105 VAL A N 1
ATOM 847 C CA . VAL A 1 105 ? -5.379 -0.206 -11.566 1.00 87.88 105 VAL A CA 1
ATOM 848 C C . VAL A 1 105 ? -6.819 -0.200 -11.058 1.00 87.88 105 VAL A C 1
ATOM 850 O O . VAL A 1 105 ? -7.731 0.359 -11.683 1.00 87.88 105 VAL A O 1
ATOM 853 N N . SER A 1 106 ? -7.042 -0.838 -9.913 1.00 90.19 106 SER A N 1
ATOM 854 C CA . SER A 1 106 ? -8.375 -1.054 -9.348 1.00 90.19 106 SER A CA 1
ATOM 855 C C . SER A 1 106 ? -8.399 -0.829 -7.848 1.00 90.19 106 SER A C 1
ATOM 857 O O . SER A 1 106 ? -7.503 -1.277 -7.152 1.00 90.19 106 SER A O 1
ATOM 859 N N . CYS A 1 107 ? -9.473 -0.222 -7.358 1.00 93.69 107 CYS A N 1
ATOM 860 C CA . CYS A 1 107 ? -9.786 -0.158 -5.940 1.00 93.69 107 CYS A CA 1
ATOM 861 C C . CYS A 1 107 ? -10.571 -1.395 -5.502 1.00 93.69 107 CYS A C 1
ATOM 863 O O . CYS A 1 107 ? -11.512 -1.832 -6.178 1.00 93.69 107 CYS A O 1
ATOM 865 N N . GLY A 1 108 ? -10.253 -1.904 -4.319 1.00 95.00 108 GLY A N 1
ATOM 866 C CA . GLY A 1 108 ? -11.052 -2.908 -3.640 1.00 95.00 108 GLY A CA 1
ATOM 867 C C . GLY A 1 108 ? -10.967 -2.814 -2.124 1.00 95.00 108 GLY A C 1
ATOM 868 O O . GLY A 1 108 ? -10.290 -1.957 -1.562 1.00 95.00 108 GLY A O 1
ATOM 869 N N . ILE A 1 109 ? -11.677 -3.723 -1.463 1.00 96.88 109 ILE A N 1
ATOM 870 C CA . ILE A 1 109 ? -11.617 -3.907 -0.011 1.00 96.88 109 ILE A CA 1
ATOM 871 C C . ILE A 1 109 ? -10.923 -5.234 0.277 1.00 96.88 109 ILE A C 1
ATOM 873 O O . ILE A 1 109 ? -11.338 -6.282 -0.235 1.00 96.88 109 ILE A O 1
ATOM 877 N N . ILE A 1 110 ? -9.890 -5.194 1.112 1.00 97.31 110 ILE A N 1
ATOM 878 C CA . ILE A 1 110 ? -9.195 -6.387 1.595 1.00 97.31 110 ILE A CA 1
ATOM 879 C C . ILE A 1 110 ? -10.139 -7.172 2.513 1.00 97.31 110 ILE A C 1
ATOM 881 O O . ILE A 1 110 ? -10.770 -6.599 3.398 1.00 97.31 110 ILE A O 1
ATOM 885 N N . ASN A 1 111 ? -10.256 -8.482 2.292 1.00 97.62 111 ASN A N 1
ATOM 886 C CA . ASN A 1 111 ? -11.015 -9.385 3.155 1.00 97.62 111 ASN A CA 1
ATOM 887 C C . ASN A 1 111 ? -10.091 -10.467 3.729 1.00 97.62 111 ASN A C 1
ATOM 889 O O . ASN A 1 111 ? -9.421 -11.185 2.982 1.00 97.62 111 ASN A O 1
ATOM 893 N N . GLY A 1 112 ? -10.125 -10.626 5.050 1.00 96.25 112 GLY A N 1
ATOM 894 C CA . GLY A 1 112 ? -9.285 -11.518 5.841 1.00 96.25 112 GLY A CA 1
ATOM 895 C C . GLY A 1 112 ? -7.938 -10.915 6.240 1.00 96.25 112 GLY A C 1
ATOM 896 O O . GLY A 1 112 ? -7.465 -9.949 5.642 1.00 96.25 112 GLY A O 1
ATOM 897 N N . GLY A 1 113 ? -7.318 -11.544 7.239 1.00 97.31 113 GLY A N 1
ATOM 898 C CA . GLY A 1 113 ? -5.972 -11.209 7.682 1.00 97.31 113 GLY A CA 1
ATOM 899 C C . GLY A 1 113 ? -5.885 -9.946 8.537 1.00 97.31 113 GLY A C 1
ATOM 900 O O . GLY A 1 113 ? -6.871 -9.444 9.074 1.00 97.31 113 GLY A O 1
ATOM 901 N N . ASP A 1 114 ? -4.667 -9.436 8.658 1.00 97.75 114 ASP A N 1
ATOM 902 C CA . ASP A 1 114 ? -4.308 -8.282 9.478 1.00 97.75 114 ASP A CA 1
ATOM 903 C C . ASP A 1 114 ? -4.804 -6.943 8.912 1.00 97.75 114 ASP A C 1
ATOM 905 O O . ASP A 1 114 ? -4.967 -5.979 9.660 1.00 97.75 114 ASP A O 1
ATOM 909 N N . LEU A 1 115 ? -5.024 -6.873 7.598 1.00 97.38 115 LEU A N 1
ATOM 910 C CA . LEU A 1 115 ? -5.467 -5.671 6.884 1.00 97.38 115 LEU A CA 1
ATOM 911 C C . LEU A 1 115 ? -6.940 -5.762 6.458 1.00 97.38 115 LEU A C 1
ATOM 913 O O . LEU A 1 115 ? -7.354 -5.090 5.514 1.00 97.38 115 LEU A O 1
ATOM 917 N N . ASP A 1 116 ? -7.733 -6.592 7.141 1.00 97.38 116 ASP A N 1
ATOM 918 C CA . ASP A 1 116 ? -9.156 -6.757 6.853 1.00 97.38 116 ASP A CA 1
ATOM 919 C C . ASP A 1 116 ? -9.907 -5.414 6.856 1.00 97.38 116 ASP A C 1
ATOM 921 O O . ASP A 1 116 ? -9.648 -4.518 7.664 1.00 97.38 116 ASP A O 1
ATOM 925 N N . SER A 1 117 ? -10.856 -5.286 5.927 1.00 95.94 117 SER A N 1
ATOM 926 C CA . SER A 1 117 ? -11.723 -4.120 5.750 1.00 95.94 117 SER A CA 1
ATOM 927 C C . SER A 1 117 ? -11.013 -2.821 5.326 1.00 95.94 117 SER A C 1
ATOM 929 O O . SER A 1 117 ? -11.665 -1.778 5.239 1.00 95.94 117 SER A O 1
ATOM 931 N N . LYS A 1 118 ? -9.709 -2.856 5.014 1.00 95.38 118 LYS A N 1
ATOM 932 C CA . LYS A 1 118 ? -8.975 -1.709 4.451 1.00 95.38 118 LYS A CA 1
ATOM 933 C C . LYS A 1 118 ? -9.244 -1.541 2.960 1.00 95.38 118 LYS A C 1
ATOM 935 O O . LYS A 1 118 ? -9.396 -2.528 2.233 1.00 95.38 118 LYS A O 1
ATOM 940 N N . TYR A 1 119 ? -9.266 -0.290 2.501 1.00 96.31 119 TYR A N 1
ATOM 941 C CA . TYR A 1 119 ? -9.261 0.001 1.071 1.00 96.31 119 TYR A CA 1
ATOM 942 C C . TYR A 1 119 ? -7.862 -0.225 0.507 1.00 96.31 119 TYR A C 1
ATOM 944 O O . TYR A 1 119 ? -6.868 0.155 1.129 1.00 96.31 119 TYR A O 1
ATOM 952 N N . VAL A 1 120 ? -7.795 -0.818 -0.680 1.00 96.56 120 VAL A N 1
ATOM 953 C CA . VAL A 1 120 ? -6.547 -1.037 -1.408 1.00 96.56 120 VAL A CA 1
ATOM 954 C C . VAL A 1 120 ? -6.685 -0.590 -2.855 1.00 96.56 120 VAL A C 1
ATOM 956 O O . VAL A 1 120 ? -7.732 -0.821 -3.464 1.00 96.56 120 VAL A O 1
ATOM 959 N N . ILE A 1 121 ? -5.641 0.052 -3.376 1.00 94.69 121 ILE A N 1
ATOM 960 C CA . ILE A 1 121 ? -5.470 0.398 -4.794 1.00 94.69 121 ILE A CA 1
ATOM 961 C C . ILE A 1 121 ? -4.182 -0.238 -5.297 1.00 94.69 121 ILE A C 1
ATOM 963 O O . ILE A 1 121 ? -3.157 -0.077 -4.595 1.00 94.69 121 ILE A O 1
#

Sequence (121 aa):
MNNKNHNLINKTAIVIGTNTYETLMQIHHMLLNGLKIHNISDETGETDIYYFGTNNWRNINSKDFINKLKKYDLIIISGGETAFSLLNSSEFKFIKNMQCFMPLVSCGIINGGDLDSKYVI

Foldseek 3Di:
DDPPPPPPFQAE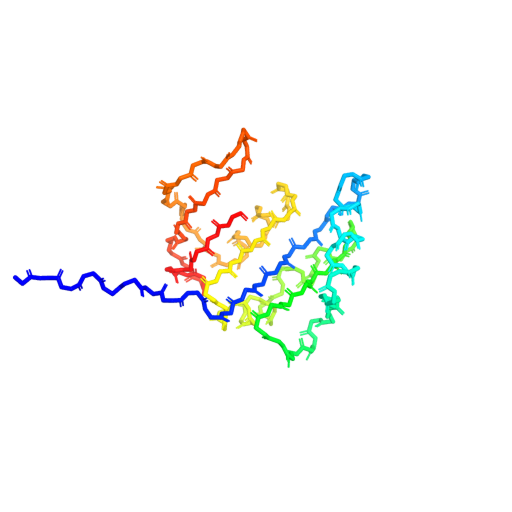EEEEAEDDPVVVVVVVVCVVVPADADDLPDDDDSYYYDYQYNPRLVVLLDPSSLLVCLPGQEYEYDDPCSVCSNLVSQVFDDWAWDDAPDVPRTWTATPDGSRHRHIYD

Secondary structure (DSSP, 8-state):
-----------EEEEE----HHHHHHHHHHHHTT--B--TT---SSEEEEE--TT-HHHHT-HHHHHHHTT-SEEEEESHHHHHHHHHHTT--EEEEEEEEETTEEEEEEESSTTTT-EE-